Protein AF-D5PJQ6-F1 (afdb_monomer_lite)

Radius of gyration: 18.65 Å; chains: 1; bounding box: 65×26×34 Å

Organism: NCBI:txid525368

Structure (mmCIF, N/CA/C/O backbone):
data_AF-D5PJQ6-F1
#
_entry.id   AF-D5PJQ6-F1
#
loop_
_atom_site.group_PDB
_atom_site.id
_atom_site.type_symbol
_atom_site.label_atom_id
_atom_site.label_alt_id
_atom_site.label_comp_id
_atom_site.label_asym_id
_atom_site.label_entity_id
_atom_site.label_seq_id
_atom_site.pdbx_PDB_ins_code
_atom_site.Cartn_x
_atom_site.Cartn_y
_atom_site.Cartn_z
_atom_site.occupancy
_atom_site.B_iso_or_equiv
_atom_site.auth_seq_id
_atom_site.auth_comp_id
_atom_site.auth_asym_id
_atom_site.auth_atom_id
_atom_site.pdbx_PDB_model_num
ATOM 1 N N . MET A 1 1 ? 54.174 -16.685 13.743 1.00 37.53 1 MET A N 1
ATOM 2 C CA . MET A 1 1 ? 53.654 -15.332 13.424 1.00 37.53 1 MET A CA 1
ATOM 3 C C . MET A 1 1 ? 53.111 -15.383 12.000 1.00 37.53 1 MET A C 1
ATOM 5 O O . MET A 1 1 ? 53.821 -15.927 11.177 1.00 37.53 1 MET A O 1
ATOM 9 N N . ALA A 1 2 ? 51.904 -14.958 11.626 1.00 37.31 2 ALA A N 1
ATOM 10 C CA . ALA A 1 2 ? 50.939 -14.039 12.226 1.00 37.31 2 ALA A CA 1
ATOM 11 C C . ALA A 1 2 ? 49.483 -14.528 12.021 1.00 37.31 2 ALA A C 1
ATOM 13 O O . ALA A 1 2 ? 49.229 -15.495 11.309 1.00 37.31 2 ALA A O 1
ATOM 14 N N . ALA A 1 3 ? 48.564 -13.888 12.742 1.00 39.22 3 ALA A N 1
ATOM 15 C CA . ALA A 1 3 ? 47.255 -14.382 13.149 1.00 39.22 3 ALA A CA 1
ATOM 16 C C . ALA A 1 3 ? 46.159 -14.377 12.068 1.00 39.22 3 ALA A C 1
ATOM 18 O O . ALA A 1 3 ? 46.050 -13.462 11.258 1.00 39.22 3 ALA A O 1
ATOM 19 N N . ALA A 1 4 ? 45.281 -15.380 12.163 1.00 44.97 4 ALA A N 1
ATOM 20 C CA . ALA A 1 4 ? 43.999 -15.453 11.478 1.00 44.97 4 ALA A CA 1
ATOM 21 C C . ALA A 1 4 ? 43.043 -14.358 11.980 1.00 44.97 4 ALA A C 1
ATOM 23 O O . ALA A 1 4 ? 42.699 -14.320 13.166 1.00 44.97 4 ALA A O 1
ATOM 24 N N . ALA A 1 5 ? 42.565 -13.506 11.073 1.00 44.97 5 ALA A N 1
ATOM 25 C CA . ALA A 1 5 ? 41.442 -12.617 11.337 1.00 44.97 5 ALA A CA 1
ATOM 26 C C . ALA A 1 5 ? 40.150 -13.449 11.378 1.00 44.97 5 ALA A C 1
ATOM 28 O O . ALA A 1 5 ? 39.555 -13.768 10.350 1.00 44.97 5 ALA A O 1
ATOM 29 N N . ARG A 1 6 ? 39.730 -13.848 12.582 1.00 50.41 6 ARG A N 1
ATOM 30 C CA . ARG A 1 6 ? 38.402 -14.427 12.811 1.00 50.41 6 ARG A CA 1
ATOM 31 C C . ARG A 1 6 ? 37.379 -13.298 12.717 1.00 50.41 6 ARG A C 1
ATOM 33 O O . ARG A 1 6 ? 37.221 -12.539 13.668 1.00 50.41 6 ARG A O 1
ATOM 40 N N . GLY A 1 7 ? 36.715 -13.175 11.571 1.00 49.38 7 GLY A N 1
ATOM 41 C CA . GLY A 1 7 ? 35.508 -12.360 11.461 1.00 49.38 7 GLY A CA 1
ATOM 42 C C . GLY A 1 7 ? 34.451 -12.930 12.401 1.00 49.38 7 GLY A C 1
ATOM 43 O O . GLY A 1 7 ? 34.082 -14.099 12.279 1.00 49.38 7 GLY A O 1
ATOM 44 N N . ASP A 1 8 ? 34.013 -12.147 13.386 1.00 64.38 8 ASP A N 1
ATOM 45 C CA . ASP A 1 8 ? 32.924 -12.572 14.252 1.00 64.38 8 ASP A CA 1
ATOM 46 C C . ASP A 1 8 ? 31.634 -12.609 13.419 1.00 64.38 8 ASP A C 1
ATOM 48 O O . ASP A 1 8 ? 31.297 -11.677 12.694 1.00 64.38 8 ASP A O 1
ATOM 52 N N . GLY A 1 9 ? 30.947 -13.747 13.413 1.00 51.19 9 GLY A N 1
ATOM 53 C CA . GLY A 1 9 ? 29.768 -13.984 12.582 1.00 51.19 9 GLY A CA 1
ATOM 54 C C . GLY A 1 9 ? 28.524 -13.213 13.034 1.00 51.19 9 GLY A C 1
ATOM 55 O O . GLY A 1 9 ? 27.427 -13.769 12.990 1.00 51.19 9 GLY A O 1
ATOM 56 N N . ARG A 1 10 ? 28.640 -11.959 13.493 1.00 59.09 10 ARG A N 1
ATOM 57 C CA . ARG A 1 10 ? 27.506 -11.132 13.928 1.00 59.09 10 ARG A CA 1
ATOM 58 C C . ARG A 1 10 ? 26.784 -10.492 12.745 1.00 59.09 10 ARG A C 1
ATOM 60 O O . ARG A 1 10 ? 26.552 -9.286 12.699 1.00 59.09 10 ARG A O 1
ATOM 67 N N . GLY A 1 11 ? 26.317 -11.330 11.823 1.00 45.88 11 GLY A N 1
ATOM 68 C CA . GLY A 1 11 ? 25.151 -10.992 11.020 1.00 45.88 11 GLY A CA 1
ATOM 69 C C . GLY A 1 11 ? 23.986 -10.782 11.981 1.00 45.88 11 GLY A C 1
ATOM 70 O O . GLY A 1 11 ? 23.395 -11.744 12.472 1.00 45.88 11 GLY A O 1
ATOM 71 N N . ARG A 1 12 ? 23.695 -9.525 12.327 1.00 61.53 12 ARG A N 1
ATOM 72 C CA . ARG A 1 12 ? 22.556 -9.160 13.167 1.00 61.53 12 ARG A CA 1
ATOM 73 C C . ARG A 1 12 ? 21.295 -9.549 12.401 1.00 61.53 12 ARG A C 1
ATOM 75 O O . ARG A 1 12 ? 20.780 -8.757 11.620 1.00 61.53 12 ARG A O 1
ATOM 82 N N . ARG A 1 13 ? 20.817 -10.787 12.598 1.00 59.41 13 ARG A N 1
ATOM 83 C CA . ARG A 1 13 ? 19.494 -11.213 12.134 1.00 59.41 13 ARG A CA 1
ATOM 84 C C . ARG A 1 13 ? 18.518 -10.172 12.656 1.00 59.41 13 ARG A C 1
ATOM 86 O O . ARG A 1 13 ? 18.353 -10.032 13.869 1.00 59.41 13 ARG A O 1
ATOM 93 N N . LEU A 1 14 ? 17.910 -9.421 11.746 1.00 52.12 14 LEU A N 1
ATOM 94 C CA . LEU A 1 14 ? 16.735 -8.633 12.062 1.00 52.12 14 LEU A CA 1
ATOM 95 C C . LEU A 1 14 ? 15.705 -9.655 12.546 1.00 52.12 14 LEU A C 1
ATOM 97 O O . LEU A 1 14 ? 15.200 -10.455 11.760 1.00 52.12 14 LEU A O 1
ATOM 101 N N . ARG A 1 15 ? 15.492 -9.735 13.864 1.00 57.19 15 ARG A N 1
ATOM 102 C CA . ARG A 1 15 ? 14.393 -10.537 14.402 1.00 57.19 15 ARG A CA 1
ATOM 103 C C . ARG A 1 15 ? 13.133 -9.991 13.741 1.00 57.19 15 ARG A C 1
ATOM 105 O O . ARG A 1 15 ? 12.931 -8.777 13.778 1.00 57.19 15 ARG A O 1
ATOM 112 N N . ARG A 1 16 ? 12.321 -10.858 13.126 1.00 49.28 16 ARG A N 1
ATOM 113 C CA . ARG A 1 16 ? 10.988 -10.460 12.666 1.00 49.28 16 ARG A CA 1
ATOM 114 C C . ARG A 1 16 ? 10.290 -9.915 13.907 1.00 49.28 16 ARG A C 1
ATOM 116 O O . ARG A 1 16 ? 10.149 -10.637 14.892 1.00 49.28 16 ARG A O 1
ATOM 123 N N . ALA A 1 17 ? 9.981 -8.624 13.917 1.00 48.38 17 ALA A N 1
ATOM 124 C CA . ALA A 1 17 ? 9.110 -8.104 14.948 1.00 48.38 17 ALA A CA 1
ATOM 125 C C . ALA A 1 17 ? 7.778 -8.829 14.747 1.00 48.38 17 ALA A C 1
ATOM 127 O O . ALA A 1 17 ? 7.178 -8.717 13.679 1.00 48.38 17 ALA A O 1
ATOM 128 N N . GLU A 1 18 ? 7.367 -9.626 15.734 1.00 49.72 18 GLU A N 1
ATOM 129 C CA . GLU A 1 18 ? 5.986 -10.097 15.813 1.00 49.72 18 GLU A CA 1
ATOM 130 C C . GLU A 1 18 ? 5.084 -8.869 15.627 1.00 49.72 18 GLU A C 1
ATOM 132 O O . GLU A 1 18 ? 5.382 -7.833 16.245 1.00 49.72 18 GLU A O 1
ATOM 137 N N . PRO A 1 19 ? 4.051 -8.921 14.766 1.00 51.06 19 PRO A N 1
ATOM 138 C CA . PRO A 1 19 ? 3.198 -7.774 14.509 1.00 51.06 19 PRO A CA 1
ATOM 139 C C . PRO A 1 19 ? 2.468 -7.413 15.804 1.00 51.06 19 PRO A C 1
ATOM 141 O O . PRO A 1 19 ? 1.398 -7.925 16.127 1.00 51.06 19 PRO A O 1
ATOM 144 N N . ARG A 1 20 ? 3.068 -6.518 16.594 1.00 58.19 20 ARG A N 1
ATOM 145 C CA . ARG A 1 20 ? 2.357 -5.791 17.641 1.00 58.19 20 ARG A CA 1
ATOM 146 C C . ARG A 1 20 ? 1.251 -5.046 16.916 1.00 58.19 20 ARG A C 1
ATOM 148 O O . ARG A 1 20 ? 1.564 -4.374 15.938 1.00 58.19 20 ARG A O 1
ATOM 155 N N . ARG A 1 21 ? -0.001 -5.191 17.373 1.00 55.66 21 ARG A N 1
ATOM 156 C CA . ARG A 1 21 ? -1.184 -4.524 16.798 1.00 55.66 21 ARG A CA 1
ATOM 157 C C . ARG A 1 21 ? -0.808 -3.141 16.263 1.00 55.66 21 ARG A C 1
ATOM 159 O O . ARG A 1 21 ? -0.545 -2.225 17.048 1.00 55.66 21 ARG A O 1
ATOM 166 N N . ALA A 1 22 ? -0.734 -3.012 14.942 1.00 54.66 22 ALA A N 1
ATOM 167 C CA . ALA A 1 22 ? -0.564 -1.720 14.310 1.00 54.66 22 ALA A CA 1
ATOM 168 C C . ALA A 1 22 ? -1.880 -0.975 14.552 1.00 54.66 22 ALA A C 1
ATOM 170 O O . ALA A 1 22 ? -2.940 -1.460 14.185 1.00 54.66 22 ALA A O 1
ATOM 171 N N . GLY A 1 23 ? -1.855 0.145 15.272 1.00 52.00 23 GLY A N 1
ATOM 172 C CA . GLY A 1 23 ? -3.084 0.894 15.557 1.00 52.00 23 GLY A CA 1
ATOM 173 C C . GLY A 1 23 ? -3.676 0.703 16.954 1.00 52.00 23 GLY A C 1
ATOM 174 O O . GLY A 1 23 ? -4.885 0.824 17.125 1.00 52.00 23 GLY A O 1
ATOM 175 N N . ALA A 1 24 ? -2.843 0.554 17.988 1.00 54.72 24 ALA A N 1
ATOM 176 C CA . ALA A 1 24 ? -3.276 0.723 19.384 1.00 54.72 24 ALA A CA 1
ATOM 177 C C . ALA A 1 24 ? -3.928 2.102 19.698 1.00 54.72 24 ALA A C 1
ATOM 179 O O . ALA A 1 24 ? -4.341 2.327 20.828 1.00 54.72 24 ALA A O 1
ATOM 180 N N . ALA A 1 25 ? -4.027 3.025 18.728 1.00 57.69 25 ALA A N 1
ATOM 181 C CA . ALA A 1 25 ? -4.444 4.414 18.925 1.00 57.69 25 ALA A CA 1
ATOM 182 C C . ALA A 1 25 ? -5.573 4.906 17.986 1.00 57.69 25 ALA A C 1
ATOM 184 O O . ALA A 1 25 ? -5.632 6.104 17.724 1.00 57.69 25 ALA A O 1
ATOM 185 N N . GLY A 1 26 ? -6.425 4.028 17.429 1.00 70.25 26 GLY A N 1
ATOM 186 C CA . GLY A 1 26 ? -7.680 4.404 16.730 1.00 70.25 26 GLY A CA 1
ATOM 187 C C . GLY A 1 26 ? -7.568 5.267 15.455 1.00 70.25 26 GLY A C 1
ATOM 188 O O . GLY A 1 26 ? -8.581 5.566 14.816 1.00 70.25 26 GLY A O 1
ATOM 189 N N . ARG A 1 27 ? -6.353 5.671 15.075 1.00 86.44 27 ARG A N 1
ATOM 190 C CA . ARG A 1 27 ? -6.053 6.439 13.863 1.00 86.44 27 ARG A CA 1
ATOM 191 C C . ARG A 1 27 ? -5.995 5.515 12.639 1.00 86.44 27 ARG A C 1
ATOM 193 O O . ARG A 1 27 ? -5.465 4.411 12.781 1.00 86.44 27 ARG A O 1
ATOM 200 N N . PRO A 1 28 ? -6.490 5.960 11.470 1.00 93.38 28 PRO A N 1
ATOM 201 C CA . PRO A 1 28 ? -6.363 5.215 10.221 1.00 93.38 28 PRO A CA 1
ATOM 202 C C . PRO A 1 28 ? -4.906 4.879 9.882 1.00 93.38 28 PRO A C 1
ATOM 204 O O . PRO A 1 28 ? -4.011 5.704 10.082 1.00 93.38 28 PRO A O 1
ATOM 207 N N . LEU A 1 29 ? -4.684 3.680 9.348 1.00 94.62 29 LEU A N 1
ATOM 208 C CA . LEU A 1 29 ? -3.420 3.234 8.766 1.00 94.62 29 LEU A CA 1
ATOM 209 C C . LEU A 1 29 ? -3.591 3.049 7.254 1.00 94.62 29 LEU A C 1
ATOM 211 O O . LEU A 1 29 ? -4.441 2.288 6.808 1.00 94.62 29 LEU A O 1
ATOM 215 N N . ALA A 1 30 ? -2.736 3.689 6.469 1.00 97.25 30 ALA A N 1
ATOM 216 C CA . ALA A 1 30 ? -2.675 3.495 5.028 1.00 97.25 30 ALA A CA 1
ATOM 217 C C . ALA A 1 30 ? -1.416 2.717 4.649 1.00 97.25 30 ALA A C 1
ATOM 219 O O . ALA A 1 30 ? -0.337 2.994 5.177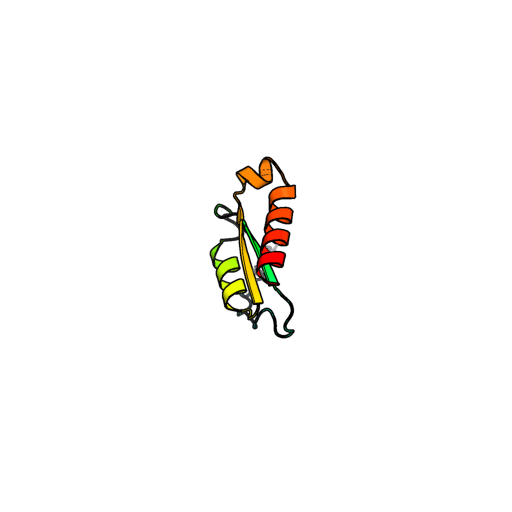 1.00 97.25 30 ALA A O 1
ATOM 220 N N . VAL A 1 31 ? -1.546 1.762 3.730 1.00 97.88 31 VAL A N 1
ATOM 221 C CA . VAL A 1 31 ? -0.416 1.015 3.170 1.00 97.88 31 VAL A CA 1
ATOM 222 C C . VAL A 1 31 ? -0.466 1.097 1.647 1.00 97.88 31 VAL A C 1
ATOM 224 O O . VAL A 1 31 ? -1.489 0.802 1.037 1.00 97.88 31 VAL A O 1
ATOM 227 N N . ALA A 1 32 ? 0.650 1.462 1.023 1.00 98.38 32 ALA A N 1
ATOM 228 C CA . ALA A 1 32 ? 0.865 1.286 -0.408 1.00 98.38 32 ALA A CA 1
ATOM 229 C C . ALA A 1 32 ? 2.025 0.309 -0.609 1.00 98.38 32 ALA A C 1
ATOM 231 O O . ALA A 1 32 ? 3.049 0.429 0.066 1.00 98.38 32 ALA A O 1
ATOM 232 N N . ALA A 1 33 ? 1.852 -0.672 -1.492 1.00 98.31 33 ALA A N 1
ATOM 233 C CA . ALA A 1 33 ? 2.862 -1.692 -1.758 1.00 98.31 33 ALA A CA 1
ATOM 234 C C . ALA A 1 33 ? 2.975 -1.976 -3.257 1.00 98.31 33 ALA A C 1
ATOM 236 O O . ALA A 1 33 ? 1.961 -2.136 -3.939 1.00 98.31 33 ALA A O 1
ATOM 237 N N . ALA A 1 34 ? 4.209 -2.077 -3.746 1.00 98.44 34 ALA A N 1
ATOM 238 C CA . ALA A 1 34 ? 4.473 -2.596 -5.077 1.00 98.44 34 ALA A CA 1
ATOM 239 C C . ALA A 1 34 ? 4.273 -4.122 -5.087 1.00 98.44 34 ALA A C 1
ATOM 241 O O . ALA A 1 34 ? 4.814 -4.833 -4.237 1.00 98.44 34 ALA A O 1
ATOM 242 N N . VAL A 1 35 ? 3.458 -4.635 -6.010 1.00 98.31 35 VAL A N 1
ATOM 243 C CA . VAL A 1 35 ? 3.112 -6.072 -6.076 1.00 98.31 35 VAL A CA 1
ATOM 244 C C . VAL A 1 35 ? 4.276 -6.950 -6.530 1.00 98.31 35 VAL A C 1
ATOM 246 O O . VAL A 1 35 ? 4.306 -8.144 -6.238 1.00 98.31 35 VAL A O 1
ATOM 249 N N . ASP A 1 36 ? 5.225 -6.343 -7.228 1.00 98.00 36 ASP A N 1
ATOM 250 C CA . ASP A 1 36 ? 6.401 -6.919 -7.866 1.00 98.00 36 ASP A CA 1
ATOM 251 C C . ASP A 1 36 ? 7.708 -6.576 -7.126 1.00 98.00 36 ASP A C 1
ATOM 253 O O . ASP A 1 36 ? 8.788 -6.856 -7.639 1.00 98.00 36 ASP A O 1
ATOM 257 N N . ASP A 1 37 ? 7.632 -6.023 -5.907 1.00 97.25 37 ASP A N 1
ATOM 258 C CA . ASP A 1 37 ? 8.808 -5.724 -5.081 1.00 97.25 37 ASP A CA 1
ATOM 259 C C . ASP A 1 37 ? 9.394 -7.000 -4.432 1.00 97.25 37 ASP A C 1
ATOM 261 O O . ASP A 1 37 ? 8.765 -7.602 -3.550 1.00 97.25 37 ASP A O 1
ATOM 265 N N . PRO A 1 38 ? 10.619 -7.424 -4.812 1.00 92.75 38 PRO A N 1
ATOM 266 C CA . PRO A 1 38 ? 11.254 -8.610 -4.241 1.00 92.75 38 PRO A CA 1
ATOM 267 C C . PRO A 1 38 ? 11.860 -8.361 -2.847 1.00 92.75 38 PRO A C 1
ATOM 269 O O . PRO A 1 38 ? 12.168 -9.320 -2.135 1.00 92.75 38 PRO A O 1
ATOM 272 N N . ILE A 1 39 ? 12.059 -7.097 -2.457 1.00 96.19 39 ILE A N 1
ATOM 273 C CA . ILE A 1 39 ? 12.618 -6.664 -1.168 1.00 96.19 39 ILE A CA 1
ATOM 274 C C . ILE A 1 39 ? 11.495 -6.490 -0.136 1.00 96.19 39 ILE A C 1
ATOM 276 O O . ILE A 1 39 ? 11.665 -6.880 1.024 1.00 96.19 39 ILE A O 1
ATOM 280 N N . HIS A 1 40 ? 10.340 -5.962 -0.553 1.00 92.44 40 HIS A N 1
ATOM 281 C CA . HIS A 1 40 ? 9.175 -5.704 0.301 1.00 92.44 40 HIS A CA 1
ATOM 282 C C . HIS A 1 40 ? 7.925 -6.464 -0.183 1.00 92.44 40 HIS A C 1
ATOM 284 O O . HIS A 1 40 ? 7.027 -5.871 -0.778 1.00 92.44 40 HIS A O 1
ATOM 290 N N . PRO A 1 41 ? 7.804 -7.775 0.110 1.00 94.50 41 PRO A N 1
ATOM 291 C CA . PRO A 1 41 ? 6.693 -8.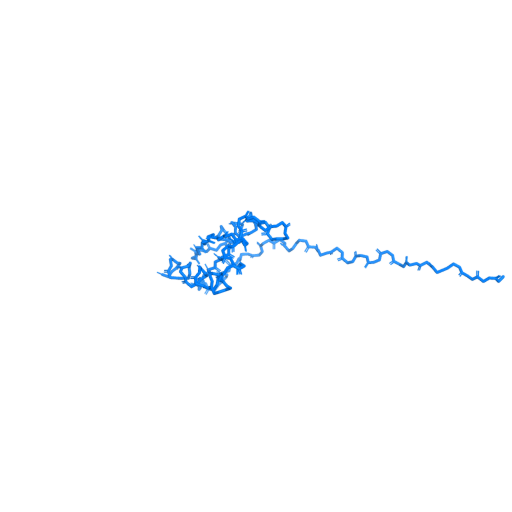578 -0.390 1.00 94.50 41 PRO A CA 1
ATOM 292 C C . PRO A 1 41 ? 5.325 -8.038 0.038 1.00 94.50 41 PRO A C 1
ATOM 294 O O . PRO A 1 41 ? 5.097 -7.791 1.227 1.00 94.50 41 PRO A O 1
ATOM 297 N N . LEU A 1 42 ? 4.373 -7.998 -0.903 1.00 96.94 42 LEU A N 1
ATOM 298 C CA . LEU A 1 42 ? 2.983 -7.560 -0.690 1.00 96.94 42 LEU A CA 1
ATOM 299 C C . LEU A 1 42 ? 2.336 -8.158 0.571 1.00 96.94 42 LEU A C 1
ATOM 301 O O . LEU A 1 42 ? 1.601 -7.479 1.289 1.00 96.94 42 LEU A O 1
ATOM 305 N N . ARG A 1 43 ? 2.643 -9.426 0.877 1.00 96.12 43 ARG A N 1
ATOM 306 C CA . ARG A 1 43 ? 2.139 -10.131 2.064 1.00 96.12 43 ARG A CA 1
ATOM 307 C C . ARG A 1 43 ? 2.389 -9.363 3.367 1.00 96.12 43 ARG A C 1
ATOM 309 O O . ARG A 1 43 ? 1.546 -9.416 4.254 1.00 96.12 43 ARG A O 1
ATOM 316 N N . VAL A 1 44 ? 3.507 -8.646 3.491 1.00 94.75 44 VAL A N 1
ATOM 317 C CA . VAL A 1 44 ? 3.806 -7.835 4.683 1.00 94.75 44 VAL A CA 1
ATOM 318 C C . VAL A 1 44 ? 2.788 -6.701 4.836 1.00 94.75 44 VAL A C 1
ATOM 320 O O . VAL A 1 44 ? 2.273 -6.491 5.931 1.00 94.75 44 VAL A O 1
ATOM 323 N N . GLY A 1 45 ? 2.433 -6.024 3.739 1.00 95.38 45 GLY A N 1
ATOM 324 C CA . GLY A 1 45 ? 1.401 -4.984 3.744 1.00 95.38 45 GLY A CA 1
ATOM 325 C C . GLY A 1 45 ? 0.015 -5.529 4.098 1.00 95.38 45 GLY A C 1
ATOM 326 O O . GLY A 1 45 ? -0.705 -4.921 4.890 1.00 95.38 45 GLY A O 1
ATOM 327 N N . VAL A 1 46 ? -0.327 -6.718 3.590 1.00 96.62 46 VAL A N 1
ATOM 328 C CA . VAL A 1 46 ? -1.571 -7.424 3.946 1.00 96.62 46 VAL A CA 1
ATOM 329 C C . VAL A 1 46 ? -1.607 -7.775 5.439 1.00 96.62 46 VAL A C 1
ATOM 331 O O . VAL A 1 46 ? -2.619 -7.545 6.100 1.00 96.62 46 VAL A O 1
ATOM 334 N N . GLU A 1 47 ? -0.499 -8.279 5.994 1.00 95.06 47 GLU A N 1
ATOM 335 C CA . GLU A 1 47 ? -0.371 -8.582 7.428 1.00 95.06 47 GLU A CA 1
ATOM 336 C C . GLU A 1 47 ? -0.569 -7.325 8.297 1.00 95.06 47 GLU A C 1
ATOM 338 O O . GLU A 1 47 ? -1.203 -7.401 9.350 1.00 95.06 47 GLU A O 1
ATOM 343 N N . TRP A 1 48 ? -0.078 -6.160 7.863 1.00 93.44 48 TRP A N 1
ATOM 344 C CA . TRP A 1 48 ? -0.243 -4.901 8.598 1.00 93.44 48 TRP A CA 1
ATOM 345 C C . TRP A 1 48 ? -1.677 -4.379 8.582 1.00 93.44 48 TRP A C 1
ATOM 347 O O . TRP A 1 48 ? -2.183 -3.993 9.637 1.00 93.44 48 TRP A O 1
ATOM 357 N N . VAL A 1 49 ? -2.343 -4.396 7.424 1.00 94.75 49 VAL A N 1
ATOM 358 C CA . VAL A 1 49 ? -3.749 -3.973 7.321 1.00 94.75 49 VAL A CA 1
ATOM 359 C C . VAL A 1 49 ? -4.659 -4.888 8.133 1.00 94.75 49 VAL A C 1
ATOM 361 O O . VAL A 1 49 ? -5.517 -4.392 8.856 1.00 94.75 49 VAL A O 1
ATOM 364 N N . GLY A 1 50 ? -4.423 -6.204 8.118 1.00 92.62 50 GLY A N 1
ATOM 365 C CA . GLY A 1 50 ? -5.185 -7.148 8.941 1.00 92.62 50 GLY A CA 1
ATOM 366 C C . GLY A 1 50 ? -4.985 -6.978 10.455 1.00 92.62 50 GLY A C 1
ATOM 367 O O . GLY A 1 50 ? -5.826 -7.411 11.240 1.00 92.62 50 GLY A O 1
ATOM 368 N N . ALA A 1 51 ? -3.891 -6.345 10.887 1.00 90.75 51 ALA A N 1
ATOM 369 C CA . ALA A 1 51 ? -3.588 -6.115 12.300 1.00 90.75 51 ALA A CA 1
ATOM 370 C C . ALA A 1 51 ? -4.188 -4.812 12.866 1.00 90.75 51 ALA A C 1
ATOM 372 O O . ALA A 1 51 ? -4.105 -4.593 14.081 1.00 90.75 51 ALA A O 1
ATOM 373 N N . ALA A 1 52 ? -4.763 -3.957 12.014 1.00 89.12 52 ALA A N 1
ATOM 374 C CA . ALA A 1 52 ? -5.280 -2.638 12.362 1.00 89.12 52 ALA A CA 1
ATOM 375 C C . ALA A 1 52 ? -6.807 -2.564 12.205 1.00 89.12 52 ALA A C 1
ATOM 377 O O . ALA A 1 52 ? -7.380 -3.119 11.277 1.00 89.12 52 ALA A O 1
ATOM 378 N N . ALA A 1 53 ? -7.479 -1.843 13.108 1.00 88.50 53 ALA A N 1
ATOM 379 C CA . ALA A 1 53 ? -8.944 -1.732 13.096 1.00 88.50 53 ALA A CA 1
ATOM 380 C C . ALA A 1 53 ? -9.487 -0.838 11.966 1.00 88.50 53 ALA A C 1
ATOM 382 O O . ALA A 1 53 ? -10.602 -1.039 11.499 1.00 88.50 53 ALA A O 1
ATOM 383 N N . ARG A 1 54 ? -8.710 0.170 11.555 1.00 93.25 54 ARG A N 1
ATOM 384 C CA . ARG A 1 54 ? -9.028 1.103 10.468 1.00 93.25 54 ARG A CA 1
ATOM 385 C C . ARG A 1 54 ? -7.823 1.173 9.559 1.00 93.25 54 ARG A C 1
ATOM 387 O O . ARG A 1 54 ? -6.861 1.878 9.871 1.00 93.25 54 ARG A O 1
ATOM 394 N N . ALA A 1 55 ? -7.838 0.388 8.496 1.00 95.75 55 ALA A N 1
ATOM 395 C CA . ALA A 1 55 ? -6.737 0.365 7.563 1.00 95.75 55 ALA A CA 1
ATOM 396 C C . ALA A 1 55 ? -7.182 -0.007 6.159 1.00 95.75 55 ALA A C 1
ATOM 398 O O . ALA A 1 55 ? -8.141 -0.755 5.985 1.00 95.75 55 ALA A O 1
ATOM 399 N N . ALA A 1 56 ? -6.440 0.484 5.175 1.00 97.75 56 ALA A N 1
ATOM 400 C CA . ALA A 1 56 ? -6.605 0.100 3.786 1.00 97.75 56 ALA A CA 1
ATOM 401 C C . ALA A 1 56 ? -5.242 -0.067 3.115 1.00 97.75 56 ALA A C 1
ATOM 403 O O . ALA A 1 56 ? -4.238 0.528 3.526 1.00 97.75 56 ALA A O 1
ATOM 404 N N . LEU A 1 57 ? -5.226 -0.902 2.079 1.00 98.25 57 LEU A N 1
ATOM 405 C CA . LEU A 1 57 ? -4.065 -1.158 1.242 1.00 98.25 57 LEU A CA 1
ATOM 406 C C . LEU A 1 57 ? -4.406 -0.848 -0.211 1.00 98.25 57 LEU A C 1
ATOM 408 O O . LEU A 1 57 ? -5.425 -1.307 -0.727 1.00 98.25 57 LEU A O 1
ATOM 412 N N . ARG A 1 58 ? -3.521 -0.114 -0.880 1.00 98.56 58 ARG A N 1
ATOM 413 C CA . ARG A 1 58 ? -3.515 0.039 -2.336 1.00 98.56 58 ARG A CA 1
ATOM 414 C C . ARG A 1 58 ? -2.230 -0.547 -2.903 1.00 98.56 58 ARG A C 1
ATOM 416 O O . ARG A 1 58 ? -1.210 -0.634 -2.220 1.00 98.56 58 ARG A O 1
ATOM 423 N N . THR A 1 59 ? -2.308 -0.993 -4.146 1.00 98.62 59 THR A N 1
ATOM 424 C CA . THR A 1 59 ? -1.188 -1.612 -4.849 1.00 98.62 59 THR A CA 1
ATOM 425 C C . THR A 1 59 ? -0.749 -0.751 -6.020 1.00 98.62 59 THR A C 1
ATOM 427 O O . THR A 1 59 ? -1.554 -0.013 -6.581 1.00 98.62 59 THR A O 1
ATOM 430 N N . VAL A 1 60 ? 0.536 -0.851 -6.334 1.00 98.69 60 VAL A N 1
ATOM 431 C CA . VAL A 1 60 ? 1.201 -0.281 -7.512 1.00 98.69 60 VAL A CA 1
ATOM 432 C C . VAL A 1 60 ? 2.188 -1.322 -8.051 1.00 98.69 60 VAL A C 1
ATOM 434 O O . VAL A 1 60 ? 2.318 -2.410 -7.480 1.00 98.69 60 VAL A O 1
ATOM 437 N N . THR A 1 61 ? 2.906 -0.999 -9.115 1.00 98.56 61 THR A N 1
ATOM 438 C CA . THR A 1 61 ? 4.054 -1.754 -9.632 1.00 98.56 61 THR A CA 1
ATOM 439 C C . THR A 1 61 ? 5.337 -0.933 -9.528 1.00 98.56 61 THR A C 1
ATOM 441 O O . THR A 1 61 ? 5.298 0.296 -9.431 1.00 98.56 61 THR A O 1
ATOM 444 N N . LEU A 1 62 ? 6.496 -1.589 -9.561 1.00 98.38 62 LEU A N 1
ATOM 445 C CA . LEU A 1 62 ? 7.782 -0.896 -9.640 1.00 98.38 62 LEU A CA 1
ATOM 446 C C . LEU A 1 62 ? 7.930 -0.120 -10.954 1.00 98.38 62 LEU A C 1
ATOM 448 O O . LEU A 1 62 ? 8.569 0.930 -10.955 1.00 98.38 62 LEU A O 1
ATOM 452 N N . ASP A 1 63 ? 7.324 -0.602 -12.041 1.0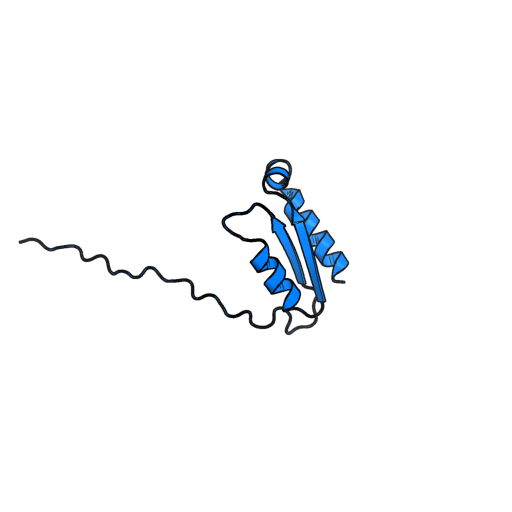0 98.69 63 ASP A N 1
ATOM 453 C CA . ASP A 1 63 ? 7.303 0.102 -13.327 1.00 98.69 63 ASP A CA 1
ATOM 454 C C . ASP A 1 63 ? 6.529 1.428 -13.232 1.00 98.69 63 ASP A C 1
ATOM 456 O O . ASP A 1 63 ? 7.052 2.475 -13.609 1.00 98.69 63 ASP A O 1
ATOM 460 N N . GLU A 1 64 ? 5.343 1.425 -12.611 1.00 98.62 64 GLU A N 1
ATOM 461 C CA . GLU A 1 64 ? 4.569 2.649 -12.347 1.00 98.62 64 GLU A CA 1
ATOM 462 C C . GLU A 1 64 ? 5.346 3.644 -11.479 1.00 98.62 64 GLU A C 1
ATOM 464 O O . GLU A 1 64 ? 5.373 4.830 -11.793 1.00 98.62 64 GLU A O 1
ATOM 469 N N . ILE A 1 65 ? 6.013 3.175 -10.417 1.00 98.31 65 ILE A N 1
ATOM 470 C CA . ILE A 1 65 ? 6.853 4.030 -9.561 1.00 98.31 65 ILE A CA 1
ATOM 471 C C . ILE A 1 65 ? 8.062 4.572 -10.339 1.00 98.31 65 ILE A C 1
ATOM 473 O O . ILE A 1 65 ? 8.485 5.707 -10.119 1.00 98.31 65 ILE A O 1
ATOM 477 N N . GLY A 1 66 ? 8.644 3.765 -11.227 1.00 98.06 66 GLY A N 1
ATOM 478 C CA . GLY A 1 66 ? 9.767 4.164 -12.071 1.00 98.06 66 GLY A CA 1
ATOM 479 C C . GLY A 1 66 ? 9.382 5.232 -13.095 1.00 98.06 66 GLY A C 1
ATOM 480 O O . GLY A 1 66 ? 10.160 6.157 -13.331 1.00 98.06 66 GLY A O 1
ATOM 481 N N . ALA A 1 67 ? 8.182 5.123 -13.668 1.00 98.56 67 ALA A N 1
ATOM 482 C CA . ALA A 1 67 ? 7.624 6.097 -14.600 1.00 98.56 67 ALA A CA 1
ATOM 483 C C . ALA A 1 67 ? 7.141 7.379 -13.894 1.00 98.56 67 ALA A C 1
ATOM 485 O O . ALA A 1 67 ? 7.368 8.479 -14.399 1.00 98.56 67 ALA A O 1
AT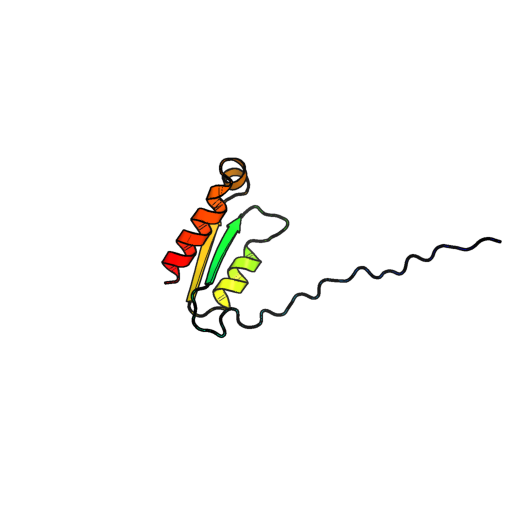OM 486 N N . ASP A 1 68 ? 6.510 7.243 -12.725 1.00 98.62 68 ASP A N 1
ATOM 487 C CA . ASP A 1 68 ? 6.066 8.343 -11.868 1.00 98.62 68 ASP A CA 1
ATOM 488 C C . ASP A 1 68 ? 6.335 8.040 -10.379 1.00 98.62 68 ASP A C 1
ATOM 490 O O . ASP A 1 68 ? 5.549 7.356 -9.713 1.00 98.62 68 ASP A O 1
ATOM 494 N N . PRO A 1 69 ? 7.395 8.625 -9.791 1.00 97.44 69 PRO A N 1
ATOM 495 C CA . PRO A 1 69 ? 7.695 8.450 -8.372 1.00 97.44 69 PRO A CA 1
ATOM 496 C C . PRO A 1 69 ? 6.573 8.911 -7.427 1.00 97.44 69 PRO A C 1
ATOM 498 O O . PRO A 1 69 ? 6.508 8.453 -6.282 1.00 97.44 69 PRO A O 1
ATOM 501 N N . ALA A 1 70 ? 5.681 9.808 -7.870 1.00 98.31 70 ALA A N 1
ATOM 502 C CA . ALA A 1 70 ? 4.554 10.266 -7.065 1.00 98.31 70 ALA A CA 1
ATOM 503 C C . ALA A 1 70 ? 3.451 9.203 -6.925 1.00 98.31 70 ALA A C 1
ATOM 505 O O . ALA A 1 70 ? 2.684 9.269 -5.958 1.00 98.31 70 ALA A O 1
ATOM 506 N N . ALA A 1 71 ? 3.401 8.196 -7.807 1.00 98.50 71 ALA A N 1
ATOM 507 C CA . ALA A 1 71 ? 2.385 7.143 -7.801 1.00 98.50 71 ALA A CA 1
ATOM 508 C C . ALA A 1 71 ? 2.307 6.408 -6.452 1.00 98.50 71 ALA A C 1
ATOM 510 O O . ALA A 1 71 ? 1.215 6.174 -5.930 1.00 98.50 71 ALA A O 1
ATOM 511 N N . LEU A 1 72 ? 3.457 6.123 -5.825 1.00 98.12 72 LEU A N 1
ATOM 512 C CA . LEU A 1 72 ? 3.500 5.483 -4.506 1.00 98.12 72 LEU A CA 1
ATOM 513 C C . LEU A 1 72 ? 2.850 6.358 -3.422 1.00 98.12 72 LEU A C 1
ATOM 515 O O . LEU A 1 72 ? 2.068 5.874 -2.600 1.00 98.12 72 LEU A O 1
ATOM 519 N N . GLY A 1 73 ? 3.161 7.657 -3.422 1.00 98.25 73 GLY A N 1
ATOM 520 C CA . GLY A 1 73 ? 2.588 8.617 -2.478 1.00 98.25 73 GLY A CA 1
ATOM 521 C C . GLY A 1 73 ? 1.088 8.814 -2.696 1.00 98.25 73 GLY A C 1
ATOM 522 O O . GLY A 1 73 ? 0.319 8.800 -1.733 1.00 98.25 73 GLY A O 1
ATOM 523 N N . ALA A 1 74 ? 0.660 8.926 -3.955 1.00 98.75 74 ALA A N 1
ATOM 524 C CA . ALA A 1 74 ? -0.743 9.052 -4.333 1.00 98.75 74 ALA A CA 1
ATOM 525 C C . ALA A 1 74 ? -1.562 7.826 -3.902 1.00 98.75 74 ALA A C 1
ATOM 527 O O . ALA A 1 74 ? -2.614 7.979 -3.279 1.00 98.75 74 ALA A O 1
ATOM 528 N N . ALA A 1 75 ? -1.050 6.615 -4.140 1.00 98.75 75 ALA A N 1
ATOM 529 C CA . ALA A 1 75 ? -1.679 5.379 -3.683 1.00 98.75 75 ALA A CA 1
ATOM 530 C C . ALA A 1 75 ? -1.802 5.326 -2.150 1.00 98.75 75 ALA A C 1
ATOM 532 O O . ALA A 1 75 ? -2.823 4.879 -1.625 1.00 98.75 75 ALA A O 1
ATOM 533 N N . CYS A 1 76 ? -0.797 5.825 -1.424 1.00 98.31 76 CYS A N 1
ATOM 534 C CA . CYS A 1 76 ? -0.824 5.888 0.037 1.00 98.31 76 CYS A CA 1
ATOM 535 C C . CYS A 1 76 ? -1.890 6.869 0.556 1.00 98.31 76 CYS A C 1
ATOM 537 O O . CYS A 1 76 ? -2.645 6.537 1.469 1.00 98.31 76 CYS A O 1
ATOM 539 N N . LEU A 1 77 ? -2.015 8.053 -0.050 1.00 98.50 77 LEU A N 1
ATOM 540 C CA . LEU A 1 77 ? -3.057 9.021 0.312 1.00 98.50 77 LEU A CA 1
ATOM 541 C C . LEU A 1 77 ? -4.464 8.515 -0.033 1.00 98.50 77 LEU A C 1
ATOM 543 O O . LEU A 1 77 ? -5.384 8.702 0.760 1.00 98.50 77 LEU A O 1
ATOM 547 N N . ALA A 1 78 ? -4.626 7.827 -1.167 1.00 98.62 78 ALA A N 1
ATOM 548 C CA . ALA A 1 78 ? -5.883 7.176 -1.527 1.00 98.62 78 ALA A CA 1
ATOM 549 C C . ALA A 1 78 ? -6.266 6.086 -0.511 1.00 98.62 78 ALA A C 1
ATOM 551 O O . ALA A 1 78 ? -7.395 6.066 -0.029 1.00 98.62 78 ALA A O 1
ATOM 552 N N . ALA A 1 79 ? -5.312 5.242 -0.100 1.00 98.38 79 ALA A N 1
ATOM 553 C CA . ALA A 1 79 ? -5.534 4.268 0.968 1.00 98.38 79 ALA A CA 1
ATOM 554 C C . ALA A 1 79 ? -5.889 4.944 2.308 1.00 98.38 79 ALA A C 1
ATOM 556 O O . ALA A 1 79 ? -6.714 4.436 3.063 1.00 98.38 79 ALA A O 1
ATOM 557 N N . LEU A 1 80 ? -5.309 6.107 2.618 1.00 97.38 80 LEU A N 1
ATOM 558 C CA . LEU A 1 80 ? -5.659 6.844 3.834 1.00 97.38 80 LEU A CA 1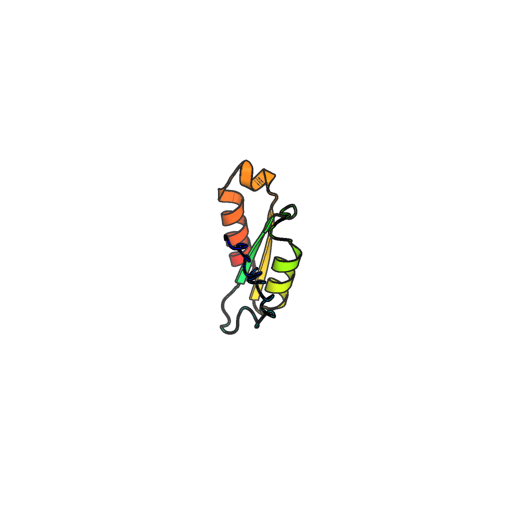
ATOM 559 C C . LEU A 1 80 ? -7.097 7.367 3.797 1.00 97.38 80 LEU A C 1
ATOM 561 O O . LEU A 1 80 ? -7.777 7.314 4.820 1.00 97.38 80 LEU A O 1
ATOM 565 N N . ALA A 1 81 ? -7.551 7.834 2.633 1.00 97.50 81 ALA A N 1
ATOM 566 C CA . ALA A 1 81 ? -8.935 8.243 2.422 1.00 97.50 81 ALA A CA 1
ATOM 567 C C . ALA A 1 81 ? -9.905 7.057 2.563 1.00 97.50 81 ALA A C 1
ATOM 569 O O . ALA A 1 81 ? -10.935 7.205 3.209 1.00 97.50 81 ALA A O 1
ATOM 570 N N . ASP A 1 82 ? -9.551 5.874 2.047 1.00 96.62 82 ASP A N 1
ATOM 571 C CA . ASP A 1 82 ? -10.366 4.654 2.177 1.00 96.62 82 ASP A CA 1
ATOM 572 C C . ASP A 1 82 ? -10.480 4.153 3.634 1.00 96.62 82 ASP A C 1
ATOM 574 O O . ASP A 1 82 ? -11.462 3.512 4.005 1.00 96.62 82 ASP A O 1
ATOM 578 N N . ALA A 1 83 ? -9.466 4.413 4.468 1.00 93.38 83 ALA A N 1
ATOM 579 C CA . ALA A 1 83 ? -9.426 4.000 5.875 1.00 93.38 83 ALA A CA 1
ATOM 580 C C . ALA A 1 83 ? -10.116 4.995 6.842 1.00 93.38 83 ALA A C 1
ATOM 582 O O . ALA A 1 83 ? -10.171 4.738 8.057 1.00 93.38 83 ALA A O 1
ATOM 583 N N . GLY A 1 84 ? -10.567 6.142 6.317 1.00 80.94 84 GLY A N 1
ATOM 584 C 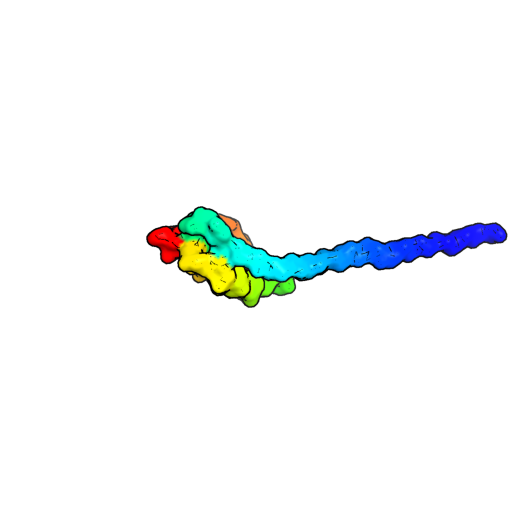CA . GLY A 1 84 ? -11.119 7.297 7.031 1.00 80.94 84 GLY A CA 1
ATOM 585 C C . GLY A 1 84 ? -12.617 7.226 7.242 1.00 80.94 84 GLY A C 1
ATOM 586 O O . GLY A 1 84 ? -13.356 7.334 6.249 1.00 80.94 84 GLY A O 1
#

Sequence (84 aa):
MAAAARGDGRGRRLRRAEPRRAGAAGRPLAVAAAVDDPIHPLRVGVEWVGAAARAALRTVTLDEIGADPAALGAACLAALADAG

pLDDT: mean 82.51, std 20.97, range [37.31, 98.75]

Secondary structure (DSSP, 8-state):
---------------------TTTTS--EEEEEETT-SSS-HHHHHHHHHTSSSEEEEEE-HHHHHH-THHHHHHHHHHHHHT-

Foldseek 3Di:
DDDDDDDDPPPPPPPPPDPDQDAPPVAEAFEEEACPDPPDHPVVVVVNQVSHPQWFYDYDHPVVCVVPVCVRVVRRVVRNVNSD